Protein AF-A0A7V5ASG4-F1 (afdb_monomer_lite)

Secondary structure (DSSP, 8-state):
-HHHHHHHHHHHHHSHHHHHHHHHHHHHHHHHHHHHHHHHHHHHHHHHHHH-S-------TT-SSTTS----THHHHHHHTSTT-S------------

Structure (mmCIF, N/CA/C/O backbone):
data_AF-A0A7V5ASG4-F1
#
_entry.id   AF-A0A7V5ASG4-F1
#
loop_
_atom_site.group_PDB
_atom_site.id
_atom_site.type_symbol
_atom_site.label_atom_id
_atom_site.label_alt_id
_atom_site.label_comp_id
_atom_site.label_asym_id
_atom_site.label_entity_id
_atom_site.label_seq_id
_atom_site.pdbx_PDB_ins_code
_atom_site.Cartn_x
_atom_site.Cartn_y
_atom_site.Cartn_z
_atom_site.occupancy
_atom_site.B_iso_or_equiv
_atom_site.auth_seq_id
_atom_site.auth_comp_id
_atom_site.auth_asym_id
_atom_site.auth_atom_id
_atom_site.pdbx_PDB_model_num
ATOM 1 N N . MET A 1 1 ? -25.154 -17.745 26.654 1.00 65.06 1 MET A N 1
ATOM 2 C CA . MET A 1 1 ? -24.389 -16.878 25.724 1.00 65.06 1 MET A CA 1
ATOM 3 C C . MET A 1 1 ? -25.148 -15.597 25.337 1.00 65.06 1 MET A C 1
ATOM 5 O O . MET A 1 1 ? -24.677 -14.516 25.656 1.00 65.06 1 MET A O 1
ATOM 9 N N . LEU A 1 2 ? -26.342 -15.683 24.727 1.00 76.75 2 LEU A N 1
ATOM 10 C CA . LEU A 1 2 ? -27.099 -14.530 24.181 1.00 76.75 2 LEU A CA 1
ATOM 11 C C . LEU A 1 2 ? -27.489 -13.436 25.198 1.00 76.75 2 LEU A C 1
ATOM 13 O O . LEU A 1 2 ? -27.547 -12.256 24.854 1.00 76.75 2 LEU A O 1
ATOM 17 N N . MET A 1 3 ? -27.729 -13.805 26.458 1.00 74.88 3 MET A N 1
ATOM 18 C CA . MET A 1 3 ? -28.131 -12.857 27.505 1.00 74.88 3 MET A CA 1
ATOM 19 C C . MET A 1 3 ? -27.000 -11.891 27.898 1.00 74.88 3 MET A C 1
ATOM 21 O O . MET A 1 3 ? -27.251 -10.708 28.123 1.00 74.88 3 MET A O 1
ATOM 25 N N . LEU A 1 4 ? -25.751 -12.372 27.892 1.00 80.00 4 LEU A N 1
ATOM 26 C CA . LEU A 1 4 ? -24.560 -11.560 28.164 1.00 80.00 4 LEU A CA 1
ATOM 27 C C . LEU A 1 4 ? -24.329 -10.528 27.054 1.00 80.00 4 LEU A C 1
ATOM 29 O O . LEU A 1 4 ? -24.042 -9.368 27.337 1.00 80.00 4 LEU A O 1
ATOM 33 N N . LEU A 1 5 ? -24.545 -10.927 25.796 1.00 79.06 5 LEU A N 1
ATOM 34 C CA . LEU A 1 5 ? -24.413 -10.045 24.635 1.00 79.06 5 LEU A CA 1
ATOM 35 C C . LEU A 1 5 ? -25.430 -8.889 24.689 1.00 79.06 5 LEU A C 1
ATOM 37 O O . LEU A 1 5 ? -25.076 -7.734 24.464 1.00 79.06 5 LEU A O 1
ATOM 41 N N . ARG A 1 6 ? -26.679 -9.172 25.093 1.00 79.19 6 ARG A N 1
ATOM 42 C CA . ARG A 1 6 ? -27.713 -8.144 25.323 1.00 79.19 6 ARG A CA 1
ATOM 43 C C . ARG A 1 6 ? -27.343 -7.160 26.436 1.00 79.19 6 ARG A C 1
ATOM 45 O O . ARG A 1 6 ? -27.585 -5.964 26.290 1.00 79.19 6 ARG A O 1
ATOM 52 N N . LEU A 1 7 ? -26.761 -7.640 27.534 1.00 77.44 7 LEU A N 1
ATOM 53 C CA . LEU A 1 7 ? -26.314 -6.799 28.651 1.00 77.44 7 LEU A CA 1
ATOM 54 C C . LEU A 1 7 ? -25.124 -5.908 28.272 1.00 77.44 7 LEU A C 1
ATOM 56 O O . LEU A 1 7 ? -25.085 -4.746 28.679 1.00 77.44 7 LEU A O 1
ATOM 60 N N . ALA A 1 8 ? -24.198 -6.421 27.459 1.00 74.88 8 ALA A N 1
ATOM 61 C CA . ALA A 1 8 ? -23.082 -5.651 26.917 1.00 74.88 8 ALA A CA 1
ATOM 62 C C . ALA A 1 8 ? -23.566 -4.532 25.980 1.00 74.88 8 ALA A C 1
ATOM 64 O O . ALA A 1 8 ? -23.181 -3.379 26.163 1.00 74.88 8 ALA A O 1
ATOM 65 N N . LEU A 1 9 ? -24.483 -4.833 25.049 1.00 74.62 9 LEU A N 1
ATOM 66 C CA . LEU A 1 9 ? -25.103 -3.825 24.177 1.00 74.62 9 LEU A CA 1
ATOM 67 C C . LEU A 1 9 ? -25.891 -2.769 24.967 1.00 74.62 9 LEU A C 1
ATOM 69 O O . LEU A 1 9 ? -25.812 -1.579 24.663 1.00 74.62 9 LEU A O 1
ATOM 73 N N . LYS A 1 10 ? -26.619 -3.179 26.011 1.00 75.19 10 LYS A N 1
ATOM 74 C CA . LYS A 1 10 ? -27.370 -2.252 26.869 1.00 75.19 10 LYS A CA 1
ATOM 75 C C . LYS A 1 10 ? -26.444 -1.330 27.673 1.00 75.19 10 LYS A C 1
ATOM 77 O O . LYS A 1 10 ? -26.737 -0.144 27.788 1.00 75.19 10 LYS A O 1
ATOM 82 N N . ASN A 1 11 ? -25.310 -1.837 28.165 1.00 71.25 11 ASN A N 1
ATOM 83 C CA . ASN A 1 11 ? -24.279 -1.022 28.823 1.00 71.25 11 ASN A CA 1
ATOM 84 C C . ASN A 1 11 ? -23.581 -0.062 27.850 1.00 71.25 11 ASN A C 1
ATOM 86 O O . ASN A 1 11 ? -23.393 1.113 28.167 1.00 71.25 11 ASN A O 1
ATOM 90 N N . ALA A 1 12 ? -23.254 -0.535 26.647 1.00 69.75 12 ALA A N 1
ATOM 91 C CA . ALA A 1 12 ? -22.658 0.276 25.590 1.00 69.75 12 ALA A CA 1
ATOM 92 C C . ALA A 1 12 ? -23.585 1.428 25.151 1.00 69.75 12 ALA A C 1
ATOM 94 O O . ALA A 1 12 ? -23.144 2.556 24.945 1.00 69.75 12 ALA A O 1
ATOM 95 N N . SER A 1 13 ? -24.899 1.186 25.101 1.00 70.00 13 SER A N 1
ATOM 96 C CA . SER A 1 13 ? -25.897 2.227 24.818 1.00 70.00 13 SER A CA 1
ATOM 97 C C . SER A 1 13 ? -26.079 3.245 25.957 1.00 70.00 13 SER A C 1
ATOM 99 O O . SER A 1 13 ? -26.583 4.342 25.699 1.00 70.00 13 SER A O 1
ATOM 101 N N . GLY A 1 14 ? -25.728 2.892 27.199 1.00 71.31 14 GLY A N 1
ATOM 102 C CA . GLY A 1 14 ? -25.855 3.764 28.373 1.00 71.31 14 GLY A CA 1
ATOM 103 C C . GLY A 1 14 ? -24.696 4.752 28.518 1.00 71.31 14 GLY A C 1
ATOM 104 O O . GLY A 1 14 ? -24.915 5.910 28.855 1.00 71.31 14 GLY A O 1
ATOM 105 N N . ASN A 1 15 ? -23.474 4.331 28.179 1.00 73.81 15 ASN A N 1
ATOM 106 C CA . ASN A 1 15 ? -22.262 5.155 28.247 1.00 73.81 15 ASN A CA 1
ATOM 107 C C . ASN A 1 15 ? -21.762 5.538 26.843 1.00 73.81 15 ASN A C 1
ATOM 109 O O . ASN A 1 15 ? -20.632 5.239 26.447 1.00 73.81 15 ASN A O 1
ATOM 113 N N . ARG 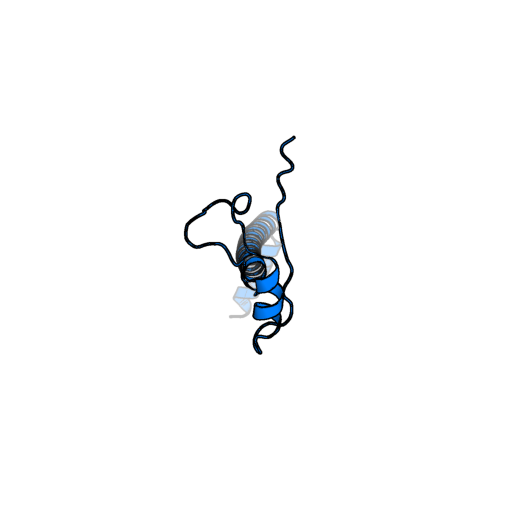A 1 16 ? -22.629 6.234 26.093 1.00 74.38 16 ARG A N 1
ATOM 114 C CA . ARG A 1 16 ? -22.462 6.542 24.659 1.00 74.38 16 ARG A CA 1
ATOM 115 C C . ARG A 1 16 ? -21.096 7.141 24.310 1.00 74.38 16 ARG A C 1
ATOM 117 O O . ARG A 1 16 ? -20.497 6.729 23.328 1.00 74.38 16 A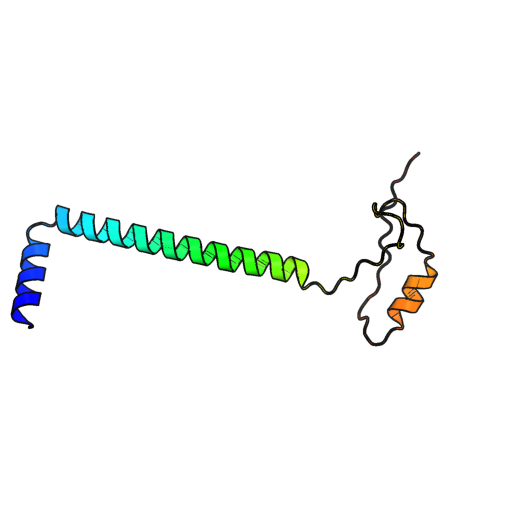RG A O 1
ATOM 124 N N . ILE A 1 17 ? -20.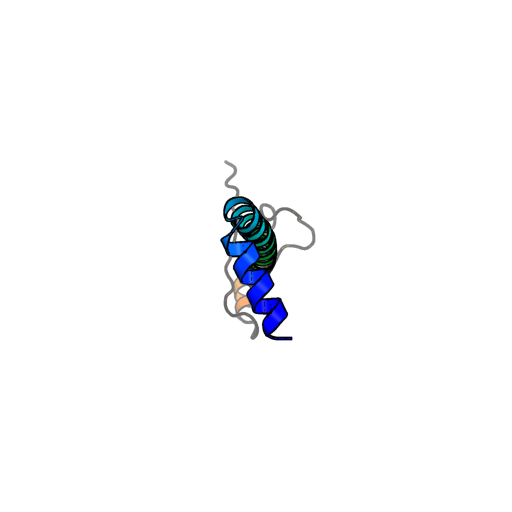569 8.052 25.131 1.00 81.69 17 ILE A N 1
ATOM 125 C CA . ILE A 1 17 ? -19.266 8.695 24.882 1.00 81.69 17 ILE A CA 1
ATOM 126 C C . ILE A 1 17 ? -18.123 7.677 24.937 1.00 81.69 17 ILE A C 1
ATOM 128 O O . ILE A 1 17 ? -17.288 7.639 24.038 1.00 81.69 17 ILE A O 1
ATOM 132 N N . ARG A 1 18 ? -18.094 6.822 25.967 1.00 82.12 18 ARG A N 1
ATOM 133 C CA . ARG A 1 18 ? -17.019 5.837 26.146 1.00 82.12 18 ARG A CA 1
ATOM 134 C C . ARG A 1 18 ? -17.024 4.815 25.011 1.00 82.12 18 ARG A C 1
ATOM 136 O O . ARG A 1 18 ? -15.959 4.469 24.508 1.00 82.12 18 ARG A O 1
ATOM 143 N N . THR A 1 19 ? -18.208 4.372 24.593 1.00 85.44 19 THR A N 1
ATOM 144 C CA . THR A 1 19 ? -18.380 3.422 23.487 1.00 85.44 19 THR A CA 1
ATOM 145 C C . THR A 1 19 ? -18.001 4.034 22.142 1.00 85.44 19 THR A C 1
ATOM 147 O O . THR A 1 19 ? -17.274 3.410 21.377 1.00 85.44 19 THR A O 1
ATOM 150 N N . VAL A 1 20 ? -18.423 5.268 21.863 1.00 86.69 20 VAL A N 1
ATOM 151 C CA . VAL A 1 20 ? -18.044 5.963 20.625 1.00 86.69 20 VAL A CA 1
ATOM 152 C C . VAL A 1 20 ? -16.533 6.178 20.570 1.00 86.69 20 VAL A C 1
ATOM 154 O O . VAL A 1 20 ? -15.916 5.872 19.556 1.00 86.69 20 VAL A O 1
ATOM 157 N N . LEU A 1 21 ? -15.915 6.615 21.672 1.00 89.56 21 LEU A N 1
ATOM 158 C CA . LEU A 1 21 ? -14.473 6.855 21.722 1.00 89.56 21 LEU A CA 1
ATOM 159 C C . LEU A 1 21 ? -13.658 5.571 21.497 1.00 89.56 21 LEU A C 1
ATOM 161 O O . LEU A 1 21 ? -12.653 5.597 20.792 1.00 89.56 21 LEU A O 1
ATOM 165 N N . THR A 1 22 ? -14.111 4.435 22.040 1.00 90.50 22 THR A N 1
ATOM 166 C CA . THR A 1 22 ? -13.456 3.136 21.801 1.00 90.50 22 THR A CA 1
ATOM 167 C C . THR A 1 22 ? -13.642 2.647 20.368 1.00 90.50 22 THR A C 1
ATOM 169 O O . THR A 1 22 ? -12.674 2.193 19.763 1.00 90.50 22 THR A O 1
ATOM 172 N N . ILE A 1 23 ? -14.842 2.782 19.793 1.00 91.94 23 ILE A N 1
ATOM 173 C CA . ILE A 1 23 ? -15.098 2.406 18.393 1.00 91.94 23 ILE A CA 1
ATOM 174 C C . ILE A 1 23 ? -14.245 3.248 17.443 1.00 91.94 23 ILE A C 1
ATOM 176 O O . ILE A 1 23 ? -13.624 2.695 16.536 1.00 91.94 23 ILE A O 1
ATOM 180 N N . ILE A 1 24 ? -14.175 4.564 17.658 1.00 95.00 24 ILE A N 1
ATOM 181 C CA . ILE A 1 24 ? -13.357 5.463 16.838 1.00 95.00 24 ILE A CA 1
ATOM 182 C C . ILE A 1 24 ? -11.880 5.088 16.960 1.00 95.00 24 ILE A C 1
ATOM 184 O O . ILE A 1 24 ? -11.221 4.929 15.939 1.00 95.00 24 ILE A O 1
ATOM 188 N N . GLY A 1 25 ? -11.371 4.875 18.177 1.00 94.88 25 GLY A N 1
ATOM 189 C CA . GLY A 1 2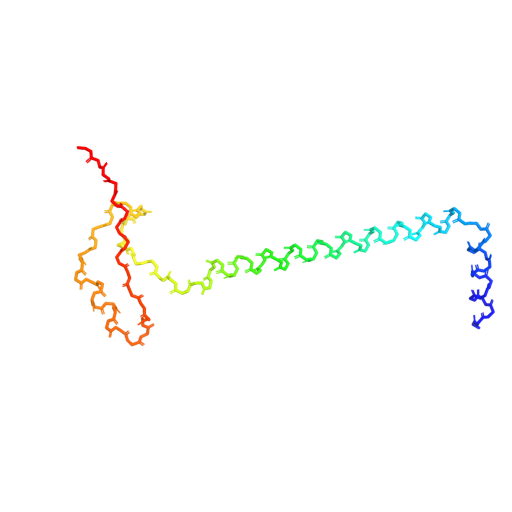5 ? -9.973 4.492 18.385 1.00 94.88 25 GLY A CA 1
ATOM 190 C C . GLY A 1 25 ? -9.594 3.204 17.649 1.00 94.88 25 GLY A C 1
ATOM 191 O O . GLY A 1 25 ? -8.590 3.169 16.939 1.00 94.88 25 GLY A O 1
ATOM 192 N N . VAL A 1 26 ? -10.432 2.168 17.745 1.00 95.94 26 VAL A N 1
ATOM 193 C CA . VAL A 1 26 ? -10.216 0.901 17.024 1.00 95.94 26 VAL A CA 1
ATOM 194 C C . VAL A 1 26 ? -10.311 1.100 15.510 1.00 95.94 26 VAL A C 1
ATOM 196 O O . VAL A 1 26 ? -9.477 0.583 14.771 1.00 95.94 26 VAL A O 1
ATOM 199 N N . SER A 1 27 ? -11.283 1.882 15.040 1.00 96.56 27 SER A N 1
ATOM 200 C CA . SER A 1 27 ? -11.466 2.147 13.608 1.00 96.56 27 SER A CA 1
ATOM 201 C C . SER A 1 27 ? -10.265 2.881 13.012 1.00 96.56 27 SER A C 1
ATOM 203 O O . SER A 1 27 ? -9.788 2.509 11.944 1.00 96.56 27 SER A O 1
ATOM 205 N N . VAL A 1 28 ? -9.734 3.882 13.720 1.00 97.38 28 VAL A N 1
ATOM 206 C CA . VAL A 1 28 ? -8.537 4.626 13.308 1.00 97.38 28 VAL A CA 1
ATOM 207 C C . VAL A 1 28 ? -7.316 3.706 13.252 1.00 97.38 28 VAL A C 1
ATOM 209 O O . VAL A 1 28 ? -6.568 3.759 12.280 1.00 97.38 28 VAL A O 1
ATOM 212 N N . ALA A 1 29 ? -7.134 2.822 14.236 1.00 96.62 29 ALA A N 1
ATOM 213 C CA . ALA A 1 29 ? -6.024 1.869 14.232 1.00 96.62 29 ALA A CA 1
ATOM 214 C C . ALA A 1 29 ? -6.079 0.917 13.023 1.00 96.62 29 ALA A C 1
ATOM 216 O O . ALA A 1 29 ? -5.078 0.737 12.330 1.00 96.62 29 ALA A O 1
ATOM 217 N N . ILE A 1 30 ? -7.259 0.357 12.732 1.00 96.88 30 ILE A N 1
ATOM 218 C CA . ILE A 1 30 ? -7.466 -0.524 11.572 1.00 96.88 30 ILE A CA 1
ATOM 219 C C . ILE A 1 30 ? -7.248 0.245 10.265 1.00 96.88 30 ILE A C 1
ATOM 221 O O . ILE A 1 30 ? -6.604 -0.269 9.353 1.00 96.88 30 ILE A O 1
ATOM 225 N N . PHE A 1 31 ? -7.745 1.481 10.176 1.00 96.12 31 PHE A N 1
ATOM 226 C CA . PHE A 1 31 ? -7.569 2.327 8.999 1.00 96.12 31 PHE A CA 1
ATOM 227 C C . PHE A 1 31 ? -6.091 2.589 8.702 1.00 96.12 31 PHE A C 1
ATOM 229 O O . PHE A 1 31 ? -5.649 2.369 7.577 1.00 96.12 31 PHE A O 1
ATOM 236 N N . ILE A 1 32 ? -5.315 2.996 9.712 1.00 96.50 32 ILE A N 1
ATOM 237 C CA . ILE A 1 32 ? -3.879 3.260 9.559 1.00 96.50 32 ILE A CA 1
ATOM 238 C C . ILE A 1 32 ? -3.143 1.992 9.124 1.00 96.50 32 ILE A C 1
ATOM 240 O O . ILE A 1 32 ? -2.309 2.049 8.222 1.00 96.50 32 ILE A O 1
ATOM 244 N N . PHE A 1 33 ? -3.472 0.844 9.719 1.00 95.44 33 PHE A N 1
ATOM 245 C CA . PHE A 1 33 ? -2.866 -0.431 9.346 1.00 95.44 33 PHE A CA 1
ATOM 246 C C . PHE A 1 33 ? -3.135 -0.785 7.875 1.00 95.44 33 PHE A C 1
ATOM 248 O O . PHE A 1 33 ? -2.210 -1.079 7.119 1.00 95.44 33 PHE A O 1
ATOM 255 N N . CYS A 1 34 ? -4.393 -0.680 7.445 1.00 94.44 34 CYS A N 1
ATOM 256 C CA . CYS A 1 34 ? -4.804 -0.981 6.075 1.00 94.44 34 CYS A CA 1
ATOM 257 C C . CYS A 1 34 ? -4.181 -0.008 5.056 1.00 94.44 34 CYS A C 1
ATOM 259 O O . CYS A 1 34 ? -3.735 -0.407 3.978 1.00 94.44 34 CYS A O 1
ATOM 261 N N . PHE A 1 35 ? -4.087 1.273 5.420 1.00 93.88 35 PHE A N 1
ATOM 262 C CA . PHE A 1 35 ? -3.424 2.299 4.621 1.00 93.88 35 PHE A CA 1
ATOM 263 C C . PHE A 1 35 ? -1.932 2.002 4.440 1.00 93.88 35 PHE A C 1
ATOM 265 O O . PHE A 1 35 ? -1.417 2.055 3.325 1.00 93.88 35 PHE A O 1
ATOM 272 N N . PHE A 1 36 ? -1.246 1.618 5.516 1.00 94.31 36 PHE A N 1
ATOM 273 C CA . PHE A 1 36 ? 0.171 1.270 5.466 1.00 94.31 36 PHE A CA 1
ATOM 274 C C . PHE A 1 36 ? 0.435 0.034 4.598 1.00 94.31 36 PHE A C 1
ATOM 276 O O . PHE A 1 36 ? 1.426 -0.022 3.869 1.00 94.31 36 PHE A O 1
ATOM 283 N N . GLN A 1 37 ? -0.466 -0.947 4.633 1.00 88.00 37 GLN A N 1
ATOM 284 C CA . GLN A 1 37 ? -0.386 -2.116 3.764 1.00 88.00 37 GLN A CA 1
ATOM 285 C C . GLN A 1 37 ? -0.611 -1.749 2.290 1.00 88.00 37 GLN A C 1
ATOM 287 O O . GLN A 1 37 ? 0.162 -2.161 1.429 1.00 88.00 37 GLN A O 1
ATOM 292 N N . SER A 1 38 ? -1.584 -0.878 2.012 1.00 89.12 38 SER A N 1
ATOM 293 C CA . SER A 1 38 ? -1.845 -0.380 0.656 1.00 89.12 38 SER A CA 1
ATOM 294 C C . SER A 1 38 ? -0.652 0.385 0.074 1.00 89.12 38 SER A C 1
ATOM 296 O O . SER A 1 38 ? -0.355 0.243 -1.108 1.00 89.12 38 SER A O 1
ATOM 298 N N . ILE A 1 39 ? 0.062 1.168 0.893 1.00 88.00 39 ILE A N 1
ATOM 299 C CA . ILE A 1 39 ? 1.283 1.866 0.462 1.00 88.00 39 ILE A CA 1
ATOM 300 C C . ILE A 1 39 ? 2.386 0.872 0.106 1.00 88.00 39 ILE A C 1
ATOM 302 O O . ILE A 1 39 ? 3.027 1.040 -0.926 1.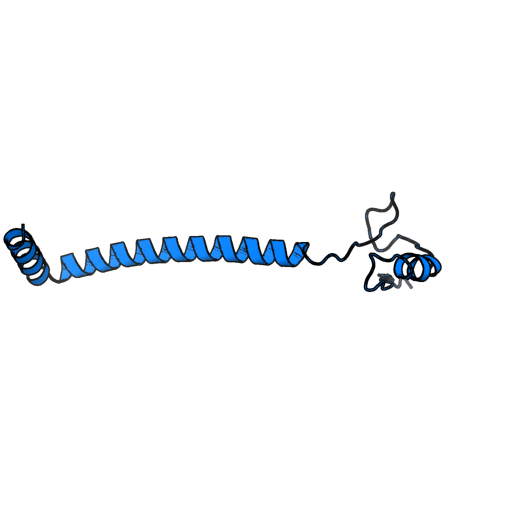00 88.00 39 ILE A O 1
ATOM 306 N N . GLN A 1 40 ? 2.614 -0.155 0.925 1.00 80.38 40 GLN A N 1
ATOM 307 C CA . GLN A 1 40 ? 3.641 -1.161 0.636 1.00 80.38 40 GLN A CA 1
ATOM 308 C C . GLN A 1 40 ? 3.360 -1.886 -0.682 1.00 80.38 40 GLN A C 1
ATOM 310 O O . GLN A 1 40 ? 4.254 -2.012 -1.521 1.00 80.38 40 GLN A O 1
ATOM 315 N N . ASP A 1 41 ? 2.108 -2.285 -0.896 1.00 79.00 41 ASP A N 1
ATOM 316 C CA . ASP A 1 41 ? 1.690 -2.949 -2.127 1.00 79.00 41 ASP A CA 1
ATOM 317 C C . ASP A 1 41 ? 1.789 -2.009 -3.334 1.00 79.00 41 ASP A C 1
ATOM 319 O O . ASP A 1 41 ? 2.247 -2.417 -4.401 1.00 79.00 41 ASP A O 1
ATOM 323 N N . ALA A 1 42 ? 1.413 -0.737 -3.175 1.00 76.75 42 ALA A N 1
ATOM 324 C CA . ALA A 1 42 ? 1.547 0.273 -4.220 1.00 76.75 42 ALA A CA 1
ATOM 325 C C . ALA A 1 42 ? 3.017 0.546 -4.567 1.00 76.75 42 ALA A C 1
ATOM 327 O O . ALA A 1 42 ? 3.363 0.577 -5.743 1.00 76.75 42 ALA A O 1
ATOM 328 N N . MET A 1 43 ? 3.900 0.685 -3.575 1.00 67.44 43 MET A N 1
ATOM 329 C CA . MET A 1 43 ? 5.333 0.879 -3.810 1.00 67.44 43 MET A CA 1
ATOM 330 C C . MET A 1 43 ? 5.959 -0.341 -4.480 1.00 67.44 43 MET A C 1
ATOM 332 O O . MET A 1 43 ? 6.724 -0.186 -5.427 1.00 67.44 43 MET A O 1
ATOM 336 N N . SER A 1 44 ? 5.606 -1.552 -4.042 1.00 72.19 44 SER A N 1
ATOM 337 C CA . SER A 1 44 ? 6.087 -2.781 -4.674 1.00 72.19 44 SER A CA 1
ATOM 338 C C . SER A 1 44 ? 5.632 -2.880 -6.130 1.00 72.19 44 SER A C 1
ATOM 340 O O . SER A 1 44 ? 6.438 -3.228 -6.989 1.00 72.19 44 SER A O 1
ATOM 342 N N . ARG A 1 45 ? 4.379 -2.506 -6.424 1.00 70.88 45 ARG A N 1
ATOM 343 C CA . ARG A 1 45 ? 3.850 -2.440 -7.792 1.00 70.88 45 ARG A CA 1
ATOM 344 C C . ARG A 1 45 ? 4.563 -1.390 -8.634 1.00 70.88 45 ARG A C 1
ATOM 346 O O . ARG A 1 45 ? 4.988 -1.725 -9.723 1.00 70.88 45 ARG A O 1
ATOM 353 N N . ILE A 1 46 ? 4.746 -0.168 -8.135 1.00 61.97 46 ILE A N 1
ATOM 354 C CA . ILE A 1 46 ? 5.410 0.915 -8.883 1.00 61.97 46 ILE A CA 1
ATOM 355 C C . ILE A 1 46 ? 6.872 0.566 -9.178 1.00 61.97 46 ILE A C 1
ATOM 357 O O . ILE A 1 46 ? 7.342 0.797 -10.285 1.00 61.97 46 ILE A O 1
ATOM 361 N N . ILE A 1 47 ? 7.595 -0.011 -8.214 1.00 62.53 47 ILE A N 1
ATOM 362 C CA . ILE A 1 47 ? 8.995 -0.413 -8.409 1.00 62.53 47 ILE A CA 1
ATOM 363 C C . ILE A 1 47 ? 9.090 -1.601 -9.371 1.00 62.53 47 ILE A C 1
ATOM 365 O O . ILE A 1 47 ? 9.992 -1.627 -10.205 1.00 62.53 47 ILE A O 1
ATOM 369 N N . LYS A 1 48 ? 8.164 -2.568 -9.286 1.00 60.28 48 LYS A N 1
ATOM 370 C CA . LYS A 1 48 ? 8.091 -3.659 -10.264 1.00 60.28 48 LYS A CA 1
ATOM 371 C C . LYS A 1 48 ? 7.780 -3.145 -11.657 1.00 60.28 48 LYS A C 1
ATOM 373 O O . LYS A 1 48 ? 8.502 -3.505 -12.563 1.00 60.28 48 LYS A O 1
ATOM 378 N N . ASP A 1 49 ? 6.790 -2.280 -11.818 1.00 59.53 49 ASP A N 1
ATOM 379 C CA . ASP A 1 49 ? 6.392 -1.746 -13.125 1.00 59.53 49 ASP A CA 1
ATOM 380 C C . ASP A 1 49 ? 7.496 -0.856 -13.731 1.00 59.53 49 ASP A C 1
ATOM 382 O O . ASP A 1 49 ? 7.751 -0.887 -14.931 1.00 59.53 49 ASP A O 1
ATOM 386 N N . ALA A 1 50 ? 8.250 -0.138 -12.887 1.00 57.81 50 ALA A N 1
ATOM 387 C CA . ALA A 1 50 ? 9.450 0.589 -13.302 1.00 57.81 50 ALA A CA 1
ATOM 388 C C . ALA A 1 50 ? 10.616 -0.332 -13.723 1.00 57.81 50 ALA A C 1
ATOM 390 O O . ALA A 1 50 ? 11.481 0.103 -14.479 1.00 57.81 50 ALA A O 1
ATOM 391 N N . GLY A 1 51 ? 10.663 -1.578 -13.235 1.00 54.25 51 GLY A N 1
ATOM 392 C CA . GLY A 1 51 ? 11.695 -2.571 -13.563 1.00 54.25 51 GLY A CA 1
ATOM 393 C C . GLY A 1 51 ? 11.268 -3.662 -14.557 1.00 54.25 51 GLY A C 1
ATOM 394 O O . GLY A 1 51 ? 12.132 -4.340 -15.099 1.00 54.25 51 GLY A O 1
ATOM 395 N N . GLU A 1 52 ? 9.966 -3.847 -14.794 1.00 48.94 52 GLU A N 1
ATOM 396 C CA . GLU A 1 52 ? 9.372 -4.834 -15.716 1.00 48.94 52 GLU A CA 1
ATOM 397 C C . GLU A 1 52 ? 9.236 -4.305 -17.144 1.00 48.94 52 GLU A C 1
ATOM 399 O O . GLU A 1 52 ? 8.868 -5.052 -18.052 1.00 48.94 52 GLU A O 1
ATOM 404 N N . GLN A 1 53 ? 9.594 -3.045 -17.393 1.00 49.91 53 GLN A N 1
ATOM 405 C CA . GLN A 1 53 ? 9.934 -2.657 -18.751 1.00 49.91 53 GLN A CA 1
ATOM 406 C C . GLN A 1 53 ? 11.199 -3.432 -19.137 1.00 49.91 53 GLN A C 1
ATOM 408 O O . GLN A 1 53 ? 12.292 -3.090 -18.691 1.00 49.91 53 GLN A O 1
ATOM 413 N N . ASN A 1 54 ? 11.051 -4.464 -19.978 1.00 52.19 54 ASN A N 1
ATOM 414 C CA . ASN A 1 54 ? 12.131 -5.241 -20.615 1.00 52.19 54 ASN A CA 1
ATOM 415 C C . ASN A 1 54 ? 12.991 -4.386 -21.579 1.00 52.19 54 ASN A C 1
ATOM 417 O O . ASN A 1 54 ? 13.479 -4.852 -22.606 1.00 52.19 54 ASN A O 1
ATOM 421 N N . ASN A 1 55 ? 13.181 -3.113 -21.253 1.00 54.25 55 ASN A N 1
ATOM 422 C CA . ASN A 1 55 ? 14.018 -2.169 -21.954 1.00 54.25 55 ASN A CA 1
ATOM 423 C C . ASN A 1 55 ? 15.455 -2.390 -21.484 1.00 54.25 55 ASN A C 1
ATOM 425 O O . ASN A 1 55 ? 15.917 -1.811 -20.499 1.00 54.25 55 ASN A O 1
ATOM 429 N N . LEU A 1 56 ? 16.165 -3.270 -22.186 1.00 59.50 56 LEU A N 1
ATOM 430 C CA . LEU A 1 56 ? 17.587 -3.483 -21.964 1.00 59.50 56 LEU A CA 1
ATOM 431 C C . LEU A 1 56 ? 18.369 -2.283 -22.513 1.00 59.50 56 LEU A C 1
ATOM 433 O O . LEU A 1 56 ? 18.543 -2.137 -23.722 1.00 59.50 56 LEU A O 1
ATOM 437 N N . VAL A 1 57 ? 18.868 -1.431 -21.618 1.00 63.84 57 VAL A N 1
ATOM 438 C CA . VAL A 1 57 ? 19.774 -0.339 -21.991 1.00 63.84 57 VAL A CA 1
ATOM 439 C C . VAL A 1 57 ? 21.161 -0.925 -22.257 1.00 63.84 57 VAL A C 1
ATOM 441 O O . VAL A 1 57 ? 21.866 -1.336 -21.334 1.00 63.84 57 VAL A O 1
ATOM 444 N N . VAL A 1 58 ? 21.552 -0.991 -23.531 1.00 60.19 58 VAL A N 1
ATOM 445 C CA . VAL A 1 58 ? 22.872 -1.481 -23.950 1.00 60.19 58 VAL A CA 1
ATOM 446 C C . VAL A 1 58 ? 23.895 -0.359 -23.793 1.00 60.19 58 VAL A C 1
ATOM 448 O O . VAL A 1 58 ? 23.804 0.670 -24.455 1.00 60.19 58 VAL A O 1
ATOM 451 N N . MET A 1 59 ? 24.881 -0.570 -22.921 1.00 56.12 59 MET A N 1
ATOM 452 C CA . MET A 1 59 ? 25.995 0.354 -22.705 1.00 56.12 59 MET A CA 1
ATOM 453 C C . MET A 1 59 ? 27.329 -0.336 -22.973 1.00 56.12 59 MET A C 1
ATOM 455 O O . MET A 1 59 ? 27.488 -1.542 -22.766 1.00 56.12 59 MET A O 1
ATOM 459 N N . GLU A 1 60 ? 28.315 0.441 -23.407 1.00 56.47 60 GLU A N 1
ATOM 460 C CA . GLU A 1 60 ? 29.685 -0.036 -23.526 1.00 56.47 60 GLU A CA 1
ATOM 461 C C . GLU A 1 60 ? 30.266 -0.399 -22.147 1.00 56.47 60 GLU A C 1
ATOM 463 O O . GLU A 1 60 ? 30.100 0.318 -21.162 1.00 56.47 60 GLU A O 1
ATOM 468 N N . LYS A 1 61 ? 30.987 -1.525 -22.082 1.00 51.84 61 LYS A N 1
ATOM 469 C CA . LYS A 1 61 ? 31.443 -2.207 -20.854 1.00 51.84 61 LYS A CA 1
ATOM 470 C C . LYS A 1 61 ? 32.335 -1.370 -19.909 1.00 51.84 61 LYS A C 1
ATOM 472 O O . LYS A 1 61 ? 32.644 -1.838 -18.817 1.00 51.84 61 LYS A O 1
ATOM 477 N N . VAL A 1 62 ? 32.781 -0.175 -20.307 1.00 49.31 62 VAL A N 1
ATOM 478 C CA . VAL A 1 62 ? 33.814 0.607 -19.592 1.00 49.31 62 VAL A CA 1
ATOM 479 C C . VAL A 1 62 ? 33.375 2.045 -19.262 1.00 49.31 62 VAL A C 1
ATOM 481 O O . VAL A 1 62 ? 34.130 2.785 -18.637 1.00 49.31 62 VAL A O 1
ATOM 484 N N . ILE A 1 63 ? 32.153 2.464 -19.612 1.00 55.06 63 ILE A N 1
ATOM 485 C CA . ILE A 1 63 ? 31.722 3.860 -19.438 1.00 55.06 63 ILE A CA 1
ATOM 486 C C . ILE A 1 63 ? 30.452 3.914 -18.583 1.00 55.06 63 ILE A C 1
ATOM 488 O O . ILE A 1 63 ? 29.373 3.552 -19.032 1.00 55.06 63 ILE A O 1
ATOM 492 N N . SER A 1 64 ? 30.581 4.392 -17.341 1.00 50.34 64 SER A N 1
ATOM 493 C CA . SER A 1 64 ? 29.471 4.504 -16.376 1.00 50.34 64 SER A CA 1
ATOM 494 C C . SER A 1 64 ? 28.497 5.660 -16.652 1.00 50.34 64 SER A C 1
ATOM 496 O O . SER A 1 64 ? 27.467 5.746 -15.988 1.00 50.34 64 SER A O 1
ATOM 498 N N . CYS A 1 65 ? 28.802 6.549 -17.605 1.00 51.41 65 CYS A N 1
ATOM 499 C CA . CYS A 1 65 ? 27.943 7.673 -17.985 1.00 51.41 65 CYS A CA 1
ATOM 500 C C . CYS A 1 65 ? 27.408 7.485 -19.418 1.00 51.41 65 CYS A C 1
ATOM 502 O O . CYS A 1 65 ? 28.210 7.386 -20.349 1.00 51.41 65 CYS A O 1
ATOM 504 N N . PRO A 1 66 ? 26.079 7.490 -19.634 1.00 54.50 66 PRO A N 1
ATOM 505 C CA . PRO A 1 66 ? 25.473 7.239 -20.947 1.00 54.50 66 PRO A CA 1
ATOM 506 C C . PRO A 1 66 ? 25.775 8.326 -21.994 1.00 54.50 66 PRO A C 1
ATOM 508 O O . PRO A 1 66 ? 25.531 8.116 -23.175 1.00 54.50 66 PRO A O 1
ATOM 511 N N . SER A 1 67 ? 26.341 9.463 -21.584 1.00 51.78 67 SER A N 1
ATOM 512 C CA . SER A 1 67 ? 26.729 10.582 -22.450 1.00 51.78 67 SER A CA 1
ATOM 513 C C . SER A 1 67 ? 28.031 10.368 -23.233 1.00 51.78 67 SER A C 1
ATOM 515 O O . SER A 1 67 ? 28.269 11.074 -24.205 1.00 51.78 67 SER A O 1
ATOM 517 N N . ASN A 1 68 ? 28.886 9.422 -22.822 1.00 50.47 68 ASN A N 1
ATOM 518 C CA . ASN A 1 68 ? 30.228 9.240 -23.401 1.00 50.47 68 ASN A CA 1
ATOM 519 C C . ASN A 1 68 ? 30.393 7.906 -24.150 1.00 50.47 68 ASN A C 1
ATOM 521 O O . ASN A 1 68 ? 31.496 7.590 -24.588 1.00 50.47 68 ASN A O 1
ATOM 525 N N . SER A 1 69 ? 29.326 7.111 -24.277 1.00 48.69 69 SER A N 1
ATOM 526 C CA . SER A 1 69 ? 29.358 5.845 -25.014 1.00 48.69 69 SER A CA 1
ATOM 527 C C . SER A 1 69 ? 29.127 6.101 -26.503 1.00 48.69 69 SER A C 1
ATOM 529 O O . SER A 1 69 ? 28.113 6.679 -26.885 1.00 48.69 69 SER A O 1
ATOM 531 N N . TYR A 1 70 ? 30.070 5.670 -27.343 1.00 57.84 70 TYR A N 1
ATOM 532 C CA . TYR A 1 70 ? 29.960 5.770 -28.798 1.00 57.84 70 TYR A CA 1
ATOM 533 C C . TYR A 1 70 ? 29.645 4.385 -29.366 1.00 57.84 70 TYR A C 1
ATOM 535 O O . TYR A 1 70 ? 30.544 3.620 -29.717 1.00 57.84 70 TYR A O 1
ATOM 543 N N . LEU A 1 71 ? 28.358 4.035 -29.418 1.00 59.66 71 LEU A N 1
ATOM 544 C CA . LEU A 1 71 ? 27.914 2.806 -30.069 1.00 59.66 71 LEU A CA 1
ATOM 545 C C . LEU A 1 71 ? 27.621 3.109 -31.551 1.00 59.66 71 LEU A C 1
ATOM 547 O O . LEU A 1 71 ? 26.806 3.987 -31.825 1.00 59.66 71 LEU A O 1
ATOM 551 N N . PRO A 1 72 ? 28.265 2.428 -32.517 1.00 62.41 72 PRO A N 1
ATOM 552 C CA . PRO A 1 72 ? 27.998 2.667 -33.932 1.00 62.41 72 PRO A CA 1
ATOM 553 C C . PRO A 1 72 ? 26.541 2.327 -34.293 1.00 62.41 72 PRO A C 1
ATOM 555 O O . PRO A 1 72 ? 26.045 1.269 -33.902 1.00 62.41 72 PRO A O 1
ATOM 558 N N . ASP A 1 73 ? 25.881 3.164 -35.102 1.00 61.44 73 ASP A N 1
ATOM 559 C CA . ASP A 1 73 ? 24.455 3.018 -35.471 1.00 61.44 73 ASP A CA 1
ATOM 560 C C . ASP A 1 73 ? 24.105 1.653 -36.099 1.00 61.44 73 ASP A C 1
ATOM 562 O O . ASP A 1 73 ? 22.977 1.171 -35.998 1.00 61.44 73 ASP A O 1
ATOM 566 N N . ASN A 1 74 ? 25.089 0.969 -36.695 1.00 65.94 74 ASN A N 1
ATOM 567 C CA . ASN A 1 74 ? 24.917 -0.358 -37.294 1.00 65.94 74 ASN A CA 1
ATOM 568 C C . ASN A 1 74 ? 24.606 -1.484 -36.283 1.00 65.94 74 ASN A C 1
ATOM 570 O O . ASN A 1 74 ? 24.295 -2.606 -36.694 1.00 65.94 74 ASN A O 1
ATOM 574 N N . TYR A 1 75 ? 24.699 -1.221 -34.977 1.00 67.25 75 TYR A N 1
ATOM 575 C CA . TYR A 1 75 ? 24.311 -2.172 -33.936 1.00 67.25 75 TYR A CA 1
ATOM 576 C C . TYR A 1 75 ? 22.800 -2.219 -33.723 1.00 67.25 75 TYR A C 1
ATOM 578 O O . TYR A 1 75 ? 22.291 -3.298 -33.428 1.00 67.25 75 TYR A O 1
ATOM 586 N N . VAL A 1 76 ? 22.079 -1.114 -33.941 1.00 68.62 76 VAL A N 1
ATOM 587 C CA . VAL A 1 76 ? 20.610 -1.076 -33.819 1.00 68.62 76 VAL A CA 1
ATOM 588 C C . VAL A 1 76 ? 19.985 -2.088 -34.777 1.00 68.62 76 VAL A C 1
ATOM 590 O O . VAL A 1 76 ? 19.229 -2.956 -34.355 1.00 68.62 76 VAL A O 1
ATOM 593 N N . GLU A 1 77 ? 20.423 -2.072 -36.037 1.00 69.94 77 GLU A N 1
ATOM 594 C CA . GLU A 1 77 ? 19.924 -2.974 -37.081 1.00 69.94 77 GLU A CA 1
ATOM 595 C C . GLU A 1 77 ? 20.256 -4.455 -36.808 1.00 69.94 77 GLU A C 1
ATOM 597 O O . GLU A 1 77 ? 19.535 -5.360 -37.226 1.00 69.94 77 GLU A O 1
ATOM 602 N N . LYS A 1 78 ? 21.367 -4.738 -36.114 1.00 74.44 78 LYS A N 1
ATOM 603 C CA . LYS A 1 78 ? 21.732 -6.110 -35.721 1.00 74.44 78 LYS A CA 1
ATOM 604 C C . LYS A 1 78 ? 20.926 -6.606 -34.527 1.00 74.44 78 LYS A C 1
ATOM 606 O O . LYS A 1 78 ? 20.608 -7.790 -34.484 1.00 74.44 78 LYS A O 1
ATOM 611 N N . ILE A 1 79 ? 20.641 -5.726 -33.571 1.00 71.19 79 ILE A N 1
ATOM 612 C CA . ILE A 1 79 ? 19.866 -6.041 -32.368 1.00 71.19 79 ILE A CA 1
ATOM 613 C C . ILE A 1 79 ? 18.392 -6.240 -32.740 1.00 71.19 79 ILE A C 1
ATOM 615 O O . ILE A 1 79 ? 17.788 -7.208 -32.299 1.00 71.19 79 ILE A O 1
ATOM 619 N N . GLU A 1 80 ? 17.846 -5.417 -33.635 1.00 76.81 80 GLU A N 1
ATOM 620 C CA . GLU A 1 80 ? 16.468 -5.541 -34.136 1.00 76.81 80 GLU A CA 1
ATOM 621 C C . GLU A 1 80 ? 16.215 -6.853 -34.903 1.00 76.81 80 GLU A C 1
ATOM 623 O O . GLU A 1 80 ? 15.110 -7.382 -34.906 1.00 76.81 80 GLU A O 1
ATOM 628 N N . LYS A 1 81 ? 17.249 -7.431 -35.526 1.00 80.44 81 LYS A N 1
ATOM 629 C CA . LYS A 1 81 ? 17.151 -8.726 -36.225 1.00 80.44 81 LYS A CA 1
ATOM 630 C C . LYS A 1 81 ? 17.142 -9.938 -35.286 1.00 80.44 81 LYS A C 1
ATOM 632 O O . LYS A 1 81 ? 17.017 -11.065 -35.768 1.00 80.44 81 LYS A O 1
ATOM 637 N N . MET A 1 82 ? 17.321 -9.750 -33.977 1.00 80.81 82 MET A N 1
ATOM 638 C CA . MET A 1 82 ? 17.270 -10.849 -33.014 1.00 80.81 82 MET A CA 1
ATOM 639 C C . MET A 1 82 ? 15.810 -11.246 -32.746 1.00 80.81 82 MET A C 1
ATOM 641 O O . MET A 1 82 ? 14.975 -10.376 -32.524 1.00 80.81 82 MET A O 1
ATOM 645 N N . PRO A 1 83 ? 15.481 -12.550 -32.712 1.00 75.50 83 PRO A N 1
ATOM 646 C CA . PRO A 1 83 ? 14.095 -13.026 -32.606 1.00 75.50 83 PRO A CA 1
ATOM 647 C C . PRO A 1 83 ? 13.409 -12.677 -31.275 1.00 75.50 83 PRO A C 1
ATOM 649 O O . PRO A 1 83 ? 12.196 -12.808 -31.155 1.00 75.50 83 PRO A O 1
ATOM 652 N N . GLU A 1 84 ? 14.187 -12.265 -30.276 1.00 78.25 84 GLU A N 1
ATOM 653 C CA . GLU A 1 84 ? 13.745 -11.940 -28.916 1.00 78.25 84 GLU A CA 1
ATOM 654 C C . GLU A 1 84 ? 13.546 -10.427 -28.708 1.00 78.25 84 GLU A C 1
ATOM 656 O O . GLU A 1 84 ? 13.132 -10.004 -27.630 1.00 78.25 84 GLU A O 1
ATOM 661 N N . VAL A 1 85 ? 13.849 -9.606 -29.722 1.00 74.00 85 VAL A N 1
ATOM 662 C CA . VAL A 1 85 ? 13.795 -8.143 -29.652 1.00 74.00 85 VAL A CA 1
ATOM 663 C C . VAL A 1 85 ? 12.574 -7.645 -30.413 1.00 74.00 85 VAL A C 1
ATOM 665 O O . VAL A 1 85 ? 12.451 -7.856 -31.614 1.00 74.00 85 VAL A O 1
ATOM 668 N N . GLU A 1 86 ? 11.671 -6.964 -29.708 1.00 73.12 86 GLU A N 1
ATOM 669 C CA . GLU A 1 86 ? 10.473 -6.380 -30.319 1.00 73.12 86 GLU A CA 1
ATOM 670 C C . GLU A 1 86 ? 10.800 -5.073 -31.056 1.00 73.12 86 GLU A C 1
ATOM 672 O O . GLU A 1 86 ? 10.367 -4.874 -32.188 1.00 73.12 86 GLU A O 1
ATOM 677 N N . ILE A 1 87 ? 11.565 -4.179 -30.417 1.00 70.75 87 ILE A N 1
ATOM 678 C CA . ILE A 1 87 ? 11.933 -2.860 -30.947 1.00 70.75 87 ILE A CA 1
ATOM 679 C C . ILE A 1 87 ? 13.322 -2.482 -30.418 1.00 70.75 87 ILE A C 1
ATOM 681 O O . ILE A 1 87 ? 13.585 -2.593 -29.221 1.00 70.75 87 ILE A O 1
ATOM 685 N N . ALA A 1 88 ? 14.196 -1.978 -31.292 1.00 71.56 88 ALA A N 1
ATOM 686 C CA . ALA A 1 88 ? 15.460 -1.349 -30.912 1.00 71.56 88 ALA A CA 1
ATOM 687 C C . ALA A 1 88 ? 15.438 0.131 -31.321 1.00 71.56 88 ALA A C 1
ATOM 689 O O . ALA A 1 88 ? 15.153 0.453 -32.471 1.00 71.56 88 ALA A O 1
ATOM 690 N N . MET A 1 89 ? 15.738 1.041 -30.391 1.00 68.06 89 MET A N 1
ATOM 691 C CA . MET A 1 89 ? 15.779 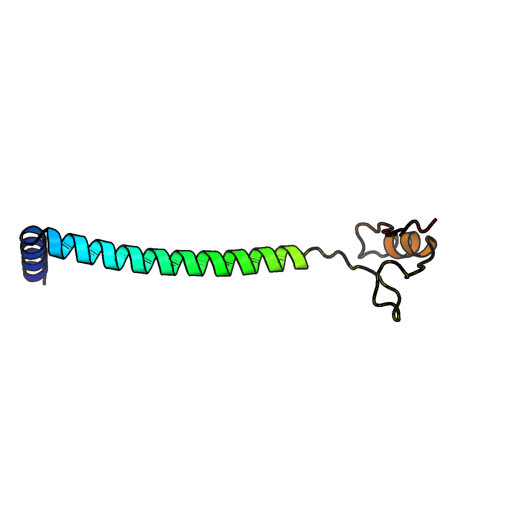2.482 -30.667 1.00 68.06 89 MET A CA 1
ATOM 692 C C . MET A 1 89 ? 17.141 3.083 -30.297 1.00 68.06 89 MET A C 1
ATOM 694 O O . MET A 1 89 ? 17.639 2.817 -29.200 1.00 68.06 89 MET A O 1
ATOM 698 N N . PRO A 1 90 ? 17.757 3.900 -31.172 1.00 65.19 90 PRO A N 1
ATOM 699 C CA . PRO A 1 90 ? 18.970 4.623 -30.827 1.00 65.19 90 PRO A CA 1
ATOM 700 C C . PRO A 1 90 ? 18.630 5.745 -29.842 1.00 65.19 90 PRO A C 1
ATOM 702 O O . PRO A 1 90 ? 17.925 6.694 -30.180 1.00 65.19 90 PRO A O 1
ATOM 705 N N . VAL A 1 91 ? 19.151 5.655 -28.620 1.00 62.12 91 VAL A N 1
ATOM 706 C CA . VAL A 1 91 ? 19.126 6.755 -27.649 1.00 62.12 91 VAL A CA 1
ATOM 707 C C . VAL A 1 91 ? 20.547 7.289 -27.524 1.00 62.12 91 VAL A C 1
ATOM 709 O O . VAL A 1 91 ? 21.340 6.804 -26.723 1.00 62.12 91 VAL A O 1
ATOM 712 N N . LEU A 1 92 ? 20.877 8.289 -28.340 1.00 55.41 92 LEU A N 1
ATOM 713 C CA . LEU A 1 92 ? 22.061 9.117 -28.131 1.00 55.41 92 LEU A CA 1
ATOM 714 C C . LEU A 1 92 ? 21.642 10.292 -27.247 1.00 55.41 92 LEU A C 1
ATOM 716 O O . LEU A 1 92 ? 20.954 11.207 -27.701 1.00 55.41 92 LEU A O 1
ATOM 720 N N . LEU A 1 93 ? 22.057 10.285 -25.979 1.00 52.44 93 LEU A N 1
ATOM 721 C CA . LEU A 1 93 ? 22.059 11.499 -25.162 1.00 52.44 93 LEU A CA 1
ATOM 722 C C . LEU A 1 93 ? 23.199 12.389 -25.672 1.00 52.44 93 LEU A C 1
ATOM 724 O O . LEU A 1 93 ? 24.271 12.442 -25.075 1.00 52.44 93 LEU A O 1
ATOM 728 N N . ALA A 1 94 ? 22.993 13.031 -26.823 1.00 44.16 94 ALA A N 1
ATOM 729 C CA . ALA A 1 94 ? 23.927 14.006 -27.356 1.00 44.16 94 ALA A CA 1
ATOM 730 C C . ALA A 1 94 ? 23.995 15.187 -26.379 1.00 44.16 94 ALA A C 1
ATOM 732 O O . ALA A 1 94 ? 23.114 16.047 -26.360 1.00 44.16 94 ALA A O 1
ATOM 733 N N . VAL A 1 95 ? 25.040 15.226 -25.552 1.00 47.31 95 VAL A N 1
ATOM 734 C CA . VAL A 1 95 ? 25.491 16.482 -24.961 1.00 47.31 95 VAL A CA 1
ATOM 735 C C . VAL A 1 95 ? 26.088 17.272 -26.118 1.00 47.31 95 VAL A C 1
ATOM 737 O O . VAL A 1 95 ? 27.175 16.975 -26.607 1.00 47.31 95 VAL A O 1
ATOM 740 N N . SER A 1 96 ? 25.308 18.219 -26.630 1.00 36.72 96 SER A N 1
ATOM 741 C CA . SER A 1 96 ? 25.790 19.263 -27.522 1.00 36.72 96 SER A CA 1
ATOM 742 C C . SER A 1 96 ? 26.719 20.174 -26.721 1.00 36.72 96 SER A C 1
ATOM 744 O O . SER A 1 96 ? 26.248 21.129 -26.101 1.00 36.72 96 SER A O 1
ATOM 746 N N . ASP A 1 97 ? 28.009 19.862 -26.699 1.00 39.03 97 ASP A N 1
ATOM 747 C CA . ASP A 1 97 ? 29.021 20.831 -26.288 1.00 39.03 97 ASP A CA 1
ATOM 748 C C . ASP A 1 97 ? 29.430 21.685 -27.514 1.00 39.03 97 ASP A C 1
ATOM 750 O O . ASP A 1 97 ? 29.511 21.143 -28.621 1.00 39.03 97 ASP A O 1
ATOM 754 N N . PRO A 1 98 ? 29.589 23.015 -27.345 1.00 41.41 98 PRO A N 1
ATOM 755 C CA . PRO A 1 98 ? 29.739 24.000 -28.425 1.00 41.41 98 PRO A CA 1
ATOM 756 C C . PRO A 1 98 ? 31.073 23.949 -29.181 1.00 41.41 98 PRO A C 1
ATOM 758 O O . PRO A 1 98 ? 32.102 23.559 -28.582 1.00 41.41 98 PRO A O 1
#

Foldseek 3Di:
DVVVVVVVVVVCVVCVVVNVVVVVVVVVVVVVVVVVVVVVVVVVVVVCVVVVPPPDDDFDPPDPDLQPGDDDPVVLVVQCPDPPDPHGDDDHPDPPDD

Radius of gyration: 30.38 Å; chains: 1; bounding box: 62×41×66 Å

Sequence (98 aa):
MLMLLRLALKNASGNRIRTVLTIIGVSVAIFIFCFFQSIQDAMSRIIKDAGEQNNLVVMEKVISCPSNSYLPDNYVEKIEKMPEVEIAMPVLLAVSDP

pLDDT: mean 70.66, std 15.59, range [36.72, 97.38]